Protein AF-A0AAX3JPG3-F1 (afdb_monomer)

Structure (mmCIF, N/CA/C/O backbone):
data_AF-A0AAX3JPG3-F1
#
_entry.id   AF-A0AAX3JPG3-F1
#
loop_
_atom_site.group_PDB
_atom_site.id
_atom_site.type_symbol
_atom_site.label_atom_id
_atom_site.label_alt_id
_atom_site.label_comp_id
_atom_site.label_asym_id
_atom_site.label_entity_id
_atom_site.label_seq_id
_atom_site.pdbx_PDB_ins_code
_atom_site.Cartn_x
_atom_site.Cartn_y
_atom_site.Cartn_z
_atom_site.occupancy
_atom_site.B_iso_or_equiv
_atom_site.auth_seq_id
_atom_site.auth_comp_id
_atom_site.auth_asym_id
_atom_site.auth_atom_id
_atom_site.pdbx_PDB_model_num
ATOM 1 N N . MET A 1 1 ? -11.575 -0.163 12.015 1.00 91.31 1 MET A N 1
ATOM 2 C CA . MET A 1 1 ? -11.312 -1.253 11.060 1.00 91.31 1 MET A CA 1
ATOM 3 C C . MET A 1 1 ? -11.651 -0.752 9.678 1.00 91.31 1 MET A C 1
ATOM 5 O O . MET A 1 1 ? -12.617 -0.009 9.560 1.00 91.31 1 MET A O 1
ATOM 9 N N . GLU A 1 2 ? -10.888 -1.155 8.671 1.00 94.69 2 GLU A N 1
ATOM 10 C CA . GLU A 1 2 ? -11.168 -0.839 7.266 1.00 94.69 2 GLU A CA 1
ATOM 11 C C . GLU A 1 2 ? -11.244 -2.156 6.497 1.00 94.69 2 GLU A C 1
ATOM 13 O O . GLU A 1 2 ? -10.285 -2.927 6.510 1.00 94.69 2 GLU A O 1
ATOM 18 N N . GLY A 1 3 ? -12.417 -2.462 5.934 1.00 93.69 3 GLY A N 1
ATOM 19 C CA . GLY A 1 3 ? -12.682 -3.752 5.279 1.00 93.69 3 GLY A CA 1
ATOM 20 C C . GLY A 1 3 ? -12.225 -3.822 3.820 1.00 93.69 3 GLY A C 1
ATOM 21 O O . GLY A 1 3 ? -11.902 -4.909 3.335 1.00 93.69 3 GLY A O 1
ATOM 22 N N . PHE A 1 4 ? -12.186 -2.658 3.172 1.00 95.00 4 PHE A N 1
ATOM 23 C CA . PHE A 1 4 ? -11.740 -2.424 1.803 1.00 95.00 4 PHE A CA 1
ATOM 24 C C . PHE A 1 4 ? -10.695 -1.313 1.858 1.00 95.00 4 PHE A C 1
ATOM 26 O O . PHE A 1 4 ? -11.032 -0.134 1.911 1.00 95.00 4 PHE A O 1
ATOM 33 N N . PHE A 1 5 ? -9.426 -1.689 1.990 1.00 94.56 5 PHE A N 1
ATOM 34 C CA . PHE A 1 5 ? -8.367 -0.725 2.263 1.00 94.56 5 PHE A CA 1
ATOM 35 C C . PHE A 1 5 ? -7.993 0.112 1.035 1.00 94.56 5 PHE A C 1
ATOM 37 O O . PHE A 1 5 ? -7.749 1.314 1.155 1.00 94.56 5 PHE A O 1
ATOM 44 N N . GLY A 1 6 ? -7.927 -0.511 -0.143 1.00 90.81 6 GLY A N 1
ATOM 45 C CA . GLY A 1 6 ? -7.555 0.137 -1.394 1.00 90.81 6 GLY A CA 1
ATOM 46 C C . GLY A 1 6 ? -6.221 0.878 -1.284 1.00 90.81 6 GLY A C 1
ATOM 47 O O . GLY A 1 6 ? -5.182 0.300 -0.958 1.00 90.81 6 GLY A O 1
ATOM 48 N N . THR A 1 7 ? -6.251 2.183 -1.554 1.00 86.31 7 THR A N 1
ATOM 49 C CA . THR A 1 7 ? -5.089 3.083 -1.453 1.00 86.31 7 THR A CA 1
ATOM 50 C C . THR A 1 7 ? -4.771 3.521 -0.021 1.00 86.31 7 THR A C 1
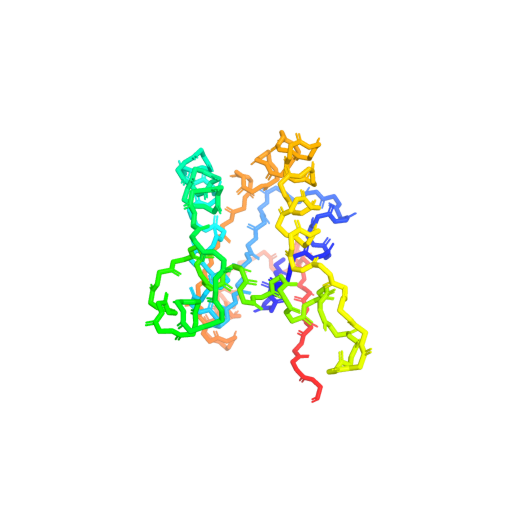ATOM 52 O O . THR A 1 7 ? -3.717 4.114 0.211 1.00 86.31 7 THR A O 1
ATOM 55 N N . GLY A 1 8 ? -5.661 3.264 0.941 1.00 88.56 8 GLY A N 1
ATOM 56 C CA . GLY A 1 8 ? -5.516 3.691 2.331 1.00 88.56 8 GLY A CA 1
ATOM 57 C C . GLY A 1 8 ? -5.758 5.184 2.563 1.00 88.56 8 GLY A C 1
ATOM 58 O O . GLY A 1 8 ? -5.325 5.715 3.585 1.00 88.56 8 GLY A O 1
ATOM 59 N N . SER A 1 9 ? -6.425 5.883 1.638 1.00 87.81 9 SER A N 1
ATOM 60 C CA . SER A 1 9 ? -6.633 7.339 1.713 1.00 87.81 9 SER A CA 1
ATOM 61 C C . SER A 1 9 ? -7.273 7.774 3.036 1.00 87.81 9 SER A C 1
ATOM 63 O O . SER A 1 9 ? -6.816 8.732 3.656 1.00 87.81 9 SER A O 1
ATOM 65 N N . ILE A 1 10 ? -8.281 7.033 3.509 1.00 91.69 10 ILE A N 1
ATOM 66 C CA . ILE A 1 10 ? -8.944 7.305 4.790 1.00 91.69 10 ILE A CA 1
ATOM 67 C C . ILE A 1 10 ? -8.008 7.029 5.962 1.00 91.69 10 ILE A C 1
ATOM 69 O O . ILE A 1 10 ? -7.845 7.889 6.827 1.00 91.69 10 ILE A O 1
ATOM 73 N N . PHE A 1 11 ? -7.339 5.877 5.968 1.00 93.81 11 PHE A N 1
ATOM 74 C CA . PHE A 1 11 ? -6.371 5.522 6.999 1.00 93.81 11 PHE A CA 1
ATOM 75 C C . PHE A 1 11 ? -5.284 6.579 7.205 1.00 93.81 11 PHE A C 1
ATOM 77 O O . PHE A 1 11 ? -4.986 6.923 8.347 1.00 93.81 11 PHE A O 1
ATOM 84 N N . PHE A 1 12 ? -4.718 7.112 6.118 1.00 91.44 12 PHE A N 1
ATOM 85 C CA . PHE A 1 12 ? -3.661 8.125 6.178 1.00 91.44 12 PHE A CA 1
ATOM 86 C C . PHE A 1 12 ? -4.164 9.533 6.537 1.00 91.44 12 PHE A C 1
ATOM 88 O O . PHE A 1 12 ? -3.365 10.373 6.965 1.00 91.44 12 PHE A O 1
ATOM 95 N N . ALA A 1 13 ? -5.464 9.796 6.376 1.00 91.25 13 ALA A N 1
ATOM 96 C CA . ALA A 1 13 ? -6.093 11.081 6.679 1.00 91.25 13 ALA A CA 1
ATOM 97 C C . ALA A 1 13 ? -6.697 11.152 8.091 1.00 91.25 13 ALA A C 1
ATOM 99 O O . ALA A 1 13 ? -6.879 12.246 8.625 1.00 91.25 13 ALA A O 1
ATOM 100 N N . LYS A 1 14 ? -7.007 10.008 8.708 1.00 90.62 14 LYS A N 1
ATOM 101 C CA . LYS A 1 14 ? -7.635 9.952 10.032 1.00 90.62 14 LYS A CA 1
ATOM 102 C C . LYS A 1 14 ? -6.610 9.837 11.174 1.00 90.62 14 LYS A C 1
ATOM 104 O O . LYS A 1 14 ? -5.520 9.293 10.978 1.00 90.62 14 LYS A O 1
ATOM 109 N N . PRO A 1 15 ? -6.977 10.229 12.407 1.00 90.19 15 PRO A N 1
ATOM 110 C CA . PRO A 1 15 ? -6.218 9.865 13.599 1.00 90.19 15 PRO A CA 1
ATOM 111 C C . PRO A 1 15 ? -6.079 8.340 13.750 1.00 90.19 15 PRO A C 1
ATOM 113 O O . PRO A 1 15 ? -7.004 7.566 13.459 1.00 90.19 15 PRO A O 1
ATOM 116 N N . LEU A 1 16 ? -4.917 7.887 14.224 1.00 90.75 16 LEU A N 1
ATOM 117 C CA . LEU A 1 16 ? -4.689 6.470 14.493 1.00 90.75 16 LEU A CA 1
ATOM 118 C C . LEU A 1 16 ? -5.483 6.030 15.724 1.00 90.75 16 LEU A C 1
ATOM 120 O O . LEU A 1 16 ? -5.441 6.662 16.776 1.00 90.75 16 LEU A O 1
ATOM 124 N N . ALA A 1 17 ? -6.175 4.899 15.602 1.00 89.69 17 ALA A N 1
ATOM 125 C CA . ALA A 1 17 ? -6.720 4.214 16.766 1.00 89.69 17 ALA A CA 1
ATOM 126 C C . ALA A 1 17 ? -5.604 3.430 17.473 1.00 89.69 17 ALA A C 1
ATOM 128 O O . ALA A 1 17 ? -4.589 3.099 16.861 1.00 89.69 17 ALA A O 1
ATOM 129 N N . ARG A 1 18 ? -5.834 3.025 18.730 1.00 87.25 18 ARG A N 1
ATOM 130 C CA . ARG A 1 18 ? -4.932 2.101 19.449 1.00 87.25 18 ARG A CA 1
ATOM 131 C C . ARG A 1 18 ? -4.690 0.798 18.677 1.00 87.25 18 ARG A C 1
ATOM 133 O O . ARG A 1 18 ? -3.616 0.216 18.769 1.00 87.25 18 ARG A O 1
ATOM 140 N N . TYR A 1 19 ? -5.694 0.347 17.926 1.00 87.56 19 TYR A N 1
ATOM 141 C CA . TYR A 1 19 ? -5.604 -0.813 17.047 1.00 87.56 19 TYR A CA 1
ATOM 142 C C . TYR A 1 19 ? -6.184 -0.460 15.678 1.00 87.56 19 TYR A C 1
ATOM 144 O O . TYR A 1 19 ? -7.392 -0.252 15.545 1.00 87.56 19 TYR A O 1
ATOM 152 N N . ASN A 1 20 ? -5.336 -0.419 14.651 1.00 92.75 20 ASN A N 1
ATOM 153 C CA . ASN A 1 20 ? -5.768 -0.234 13.269 1.00 92.75 20 ASN A CA 1
ATOM 154 C C . ASN A 1 20 ? -5.723 -1.590 12.570 1.00 92.75 20 ASN A C 1
ATOM 156 O O . ASN A 1 20 ? -4.663 -2.189 12.423 1.00 92.75 20 ASN A O 1
ATOM 160 N N . ILE A 1 21 ? -6.887 -2.104 12.190 1.00 93.12 21 ILE A N 1
ATOM 161 C CA . ILE A 1 21 ? -7.014 -3.402 11.528 1.00 93.12 21 ILE A CA 1
ATOM 162 C C . ILE A 1 21 ? -7.558 -3.132 10.133 1.00 93.12 21 ILE A C 1
ATOM 164 O O . ILE A 1 21 ? -8.652 -2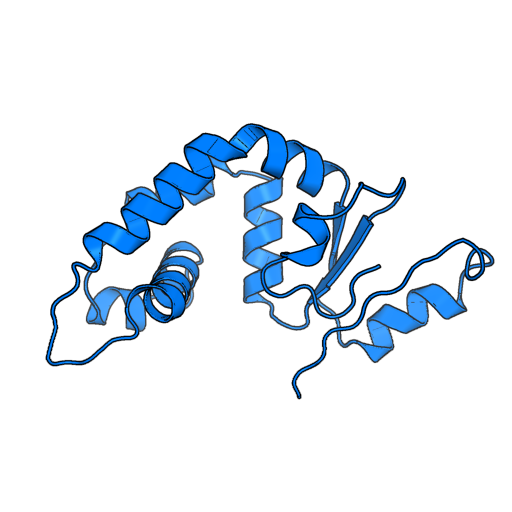.577 9.997 1.00 93.12 21 ILE A O 1
ATOM 168 N N . LEU A 1 22 ? -6.760 -3.494 9.138 1.00 95.12 22 LEU A N 1
ATOM 169 C CA . LEU A 1 22 ? -6.939 -3.149 7.738 1.00 95.12 22 LEU A CA 1
ATOM 170 C C . LEU A 1 22 ? -7.029 -4.441 6.924 1.00 95.12 22 LEU A C 1
ATOM 172 O O . LEU A 1 22 ? -6.254 -5.384 7.132 1.00 95.12 22 LEU A O 1
ATOM 176 N N . ASN A 1 23 ? -7.984 -4.498 6.007 1.00 96.00 23 ASN A N 1
ATOM 177 C CA . ASN A 1 23 ? -8.208 -5.641 5.140 1.00 96.00 23 ASN A CA 1
ATOM 178 C C . ASN A 1 23 ? -8.371 -5.204 3.693 1.00 96.00 23 ASN A C 1
ATOM 180 O O . ASN A 1 23 ? -8.974 -4.175 3.407 1.00 96.00 23 ASN A O 1
ATOM 184 N N . ASP A 1 24 ? -7.862 -6.030 2.789 1.00 95.88 24 ASP A N 1
ATOM 185 C CA . ASP A 1 24 ? -8.169 -5.923 1.373 1.00 95.88 24 ASP A CA 1
ATOM 186 C C . ASP A 1 24 ? -8.182 -7.307 0.725 1.00 95.88 24 ASP A C 1
ATOM 188 O O . ASP A 1 24 ? -7.293 -8.132 0.962 1.00 95.88 24 ASP A O 1
ATOM 192 N N . ASN A 1 25 ? -9.168 -7.574 -0.127 1.00 94.56 25 ASN A N 1
ATOM 193 C CA . ASN A 1 25 ? -9.216 -8.839 -0.859 1.00 94.56 25 ASN A CA 1
ATOM 194 C C . ASN A 1 25 ? -8.073 -8.945 -1.896 1.00 94.56 25 ASN A C 1
ATOM 196 O O . ASN A 1 25 ? -7.666 -10.036 -2.297 1.00 94.56 25 ASN A O 1
ATOM 200 N N . SER A 1 26 ? -7.504 -7.812 -2.313 1.00 92.31 26 SER A N 1
ATOM 201 C CA . SER A 1 26 ? -6.377 -7.746 -3.231 1.00 92.31 26 SER A CA 1
ATOM 202 C C . SER A 1 26 ? -5.075 -8.212 -2.579 1.00 92.31 26 SER A C 1
ATOM 204 O O . SER A 1 26 ? -4.464 -7.538 -1.742 1.00 92.31 26 SER A O 1
ATOM 206 N N . LYS A 1 27 ? -4.561 -9.345 -3.070 1.00 91.38 27 LYS A N 1
ATOM 207 C CA . LYS A 1 27 ? -3.221 -9.842 -2.719 1.00 91.38 27 LYS A CA 1
ATOM 208 C C . LYS A 1 27 ? -2.120 -8.832 -3.050 1.00 91.38 27 LYS A C 1
ATOM 210 O O . LYS A 1 27 ? -1.082 -8.847 -2.393 1.00 91.38 27 LYS A O 1
ATOM 215 N N . PHE A 1 28 ? -2.319 -7.986 -4.063 1.00 91.88 28 PHE A N 1
ATOM 216 C CA . PHE A 1 28 ? -1.375 -6.928 -4.417 1.00 91.88 28 PHE A CA 1
ATOM 217 C C . PHE A 1 28 ? -1.264 -5.894 -3.298 1.00 91.88 28 PHE A C 1
ATOM 219 O O . PHE A 1 28 ? -0.165 -5.679 -2.791 1.00 91.88 28 PHE A O 1
ATOM 226 N N . ILE A 1 29 ? -2.398 -5.321 -2.879 1.00 92.06 29 ILE A N 1
ATOM 227 C CA . ILE A 1 29 ? -2.461 -4.313 -1.814 1.00 92.06 29 ILE A CA 1
ATOM 228 C C . ILE A 1 29 ? -1.835 -4.871 -0.536 1.00 92.06 29 ILE A C 1
ATOM 230 O O . ILE A 1 29 ? -0.927 -4.263 0.031 1.00 92.06 29 ILE A O 1
ATOM 234 N N . TYR A 1 30 ? -2.217 -6.089 -0.144 1.00 93.12 30 TYR A N 1
ATOM 235 C CA . TYR A 1 30 ? -1.619 -6.746 1.014 1.00 93.12 30 TYR A CA 1
ATOM 236 C C . TYR A 1 30 ? -0.095 -6.897 0.893 1.00 93.12 30 TYR A C 1
ATOM 238 O O . TYR A 1 30 ? 0.631 -6.498 1.802 1.00 93.12 30 TYR A O 1
ATOM 246 N N . LYS A 1 31 ? 0.413 -7.439 -0.225 1.00 91.81 31 LYS A N 1
ATOM 247 C CA . LYS A 1 31 ? 1.862 -7.612 -0.442 1.00 91.81 31 LYS A CA 1
ATOM 248 C C . LYS A 1 31 ? 2.601 -6.275 -0.423 1.00 91.81 31 LYS A C 1
ATOM 250 O O . LYS A 1 31 ? 3.675 -6.195 0.171 1.00 91.81 31 LYS A O 1
ATOM 255 N N . PHE A 1 32 ? 2.034 -5.245 -1.048 1.00 92.56 32 PHE A N 1
ATOM 256 C CA . PHE A 1 32 ? 2.611 -3.907 -1.095 1.00 92.56 32 PHE A CA 1
ATOM 257 C C . PHE A 1 32 ? 2.803 -3.344 0.314 1.00 92.56 32 PHE A C 1
ATOM 259 O O . PHE A 1 32 ? 3.936 -3.062 0.704 1.00 92.56 32 PHE A O 1
ATOM 266 N N . PHE A 1 33 ? 1.734 -3.269 1.111 1.00 91.88 33 PHE A N 1
ATOM 267 C CA . PHE A 1 33 ? 1.809 -2.737 2.474 1.00 91.88 33 PHE A CA 1
ATOM 268 C C . PHE A 1 33 ? 2.605 -3.642 3.423 1.00 91.88 33 PHE A C 1
ATOM 270 O O . PHE A 1 33 ? 3.304 -3.144 4.305 1.00 91.88 33 PHE A O 1
ATOM 277 N N . TYR A 1 34 ? 2.589 -4.962 3.213 1.00 91.19 34 TYR A N 1
ATOM 278 C CA . TYR A 1 34 ? 3.419 -5.899 3.970 1.00 91.19 34 TYR A CA 1
ATOM 279 C C . TYR A 1 34 ? 4.918 -5.630 3.776 1.00 91.19 34 TYR A C 1
ATOM 281 O O . TYR A 1 34 ? 5.660 -5.538 4.757 1.00 91.19 34 TYR A O 1
ATOM 289 N N . ILE A 1 35 ? 5.371 -5.484 2.524 1.00 91.44 35 ILE A N 1
ATOM 290 C CA . ILE A 1 35 ? 6.776 -5.183 2.221 1.00 91.44 35 ILE A CA 1
ATOM 291 C C . ILE A 1 35 ? 7.112 -3.762 2.672 1.00 91.44 35 ILE A C 1
ATOM 293 O O . ILE A 1 35 ? 8.143 -3.568 3.306 1.00 91.44 35 ILE A O 1
ATOM 297 N N . LEU A 1 36 ? 6.233 -2.788 2.417 1.00 90.50 36 LEU A N 1
ATOM 298 C CA . LEU A 1 36 ? 6.419 -1.399 2.841 1.00 90.50 36 LEU A CA 1
ATOM 299 C C . LEU A 1 36 ? 6.621 -1.282 4.361 1.00 90.50 36 LEU A C 1
ATOM 301 O O . LEU A 1 36 ? 7.432 -0.476 4.807 1.00 90.50 36 LEU A O 1
ATOM 305 N N . ARG A 1 37 ? 5.940 -2.122 5.153 1.00 90.31 37 ARG A N 1
ATOM 306 C CA . ARG A 1 37 ? 6.135 -2.210 6.606 1.00 90.31 37 ARG A CA 1
ATOM 307 C C . ARG A 1 37 ? 7.453 -2.877 6.996 1.00 90.31 37 ARG A C 1
ATOM 309 O O . ARG A 1 37 ? 8.112 -2.425 7.924 1.00 90.31 37 ARG A O 1
ATOM 316 N N . ARG A 1 38 ? 7.799 -3.995 6.350 1.00 91.44 38 ARG A N 1
ATOM 317 C CA . ARG A 1 38 ? 8.900 -4.874 6.784 1.00 91.44 38 ARG A CA 1
ATOM 318 C C . ARG A 1 38 ? 10.265 -4.432 6.262 1.00 91.44 38 ARG 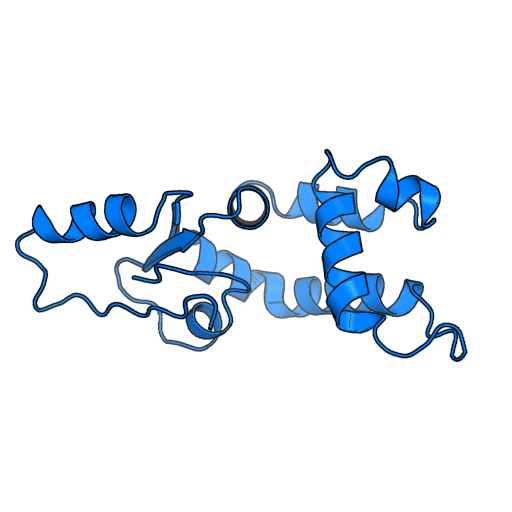A C 1
ATOM 320 O O . ARG A 1 38 ? 11.234 -4.459 7.008 1.00 91.44 38 ARG A O 1
ATOM 327 N N . ASP A 1 39 ? 10.334 -4.072 4.987 1.00 91.69 39 ASP A N 1
ATOM 328 C CA . ASP A 1 39 ? 11.555 -3.642 4.311 1.00 91.69 39 ASP A CA 1
ATOM 329 C C . ASP A 1 39 ? 11.233 -2.589 3.230 1.00 91.69 39 ASP A C 1
ATOM 331 O O . ASP A 1 39 ? 11.256 -2.865 2.022 1.00 91.69 39 ASP A O 1
ATOM 335 N N . PRO A 1 40 ? 10.904 -1.351 3.650 1.00 89.81 40 PRO A N 1
ATOM 336 C CA . PRO A 1 40 ? 10.619 -0.266 2.716 1.00 89.81 40 PRO A CA 1
ATOM 337 C C . PRO A 1 40 ? 11.825 0.056 1.825 1.00 89.81 40 PRO A C 1
ATOM 339 O O . PRO A 1 40 ? 11.653 0.434 0.670 1.00 89.81 40 PRO A O 1
ATOM 342 N N . ALA A 1 41 ? 13.053 -0.107 2.331 1.00 90.50 41 ALA A N 1
ATOM 343 C CA . ALA A 1 41 ? 14.264 0.193 1.574 1.00 90.50 41 ALA A CA 1
ATOM 344 C C . ALA A 1 41 ? 14.409 -0.729 0.356 1.00 90.50 41 ALA A C 1
ATOM 346 O O . ALA A 1 41 ? 14.705 -0.245 -0.740 1.00 90.50 41 ALA A O 1
ATOM 347 N N . LEU A 1 42 ? 14.137 -2.027 0.522 1.00 91.25 42 LEU A N 1
ATOM 348 C CA . LEU A 1 42 ? 14.117 -2.990 -0.574 1.00 91.25 42 LEU A CA 1
ATOM 349 C C . LEU A 1 42 ? 13.049 -2.652 -1.614 1.00 91.25 42 LEU A C 1
ATOM 351 O O . LEU A 1 42 ? 13.341 -2.677 -2.809 1.00 91.25 42 LEU A O 1
ATOM 355 N N . LEU A 1 43 ? 11.834 -2.299 -1.185 1.00 90.88 43 LEU A N 1
ATOM 356 C CA . LEU A 1 43 ? 10.764 -1.909 -2.107 1.00 90.88 43 LEU A CA 1
ATOM 357 C C . LEU A 1 43 ? 11.165 -0.689 -2.942 1.00 90.88 43 LEU A C 1
ATOM 359 O O . LEU A 1 43 ? 11.042 -0.700 -4.167 1.00 90.88 43 LEU A O 1
ATOM 363 N N . TYR A 1 44 ? 11.708 0.342 -2.292 1.00 89.88 44 TYR A N 1
ATOM 364 C CA . TYR A 1 44 ? 12.139 1.568 -2.966 1.00 89.88 44 TYR A CA 1
ATOM 365 C C . TYR A 1 44 ? 13.298 1.305 -3.921 1.00 89.88 44 TYR A C 1
ATOM 367 O O . TYR A 1 44 ? 13.327 1.862 -5.018 1.00 89.88 44 TYR A O 1
ATOM 375 N N . LYS A 1 45 ? 14.238 0.438 -3.527 1.00 91.88 45 LYS A N 1
ATOM 376 C CA . LYS A 1 45 ? 15.345 0.003 -4.379 1.00 91.88 45 LYS A CA 1
ATOM 377 C C . LYS A 1 45 ? 14.822 -0.677 -5.645 1.00 91.88 45 LYS A C 1
ATOM 379 O O . LYS A 1 45 ? 15.162 -0.235 -6.739 1.00 91.88 45 LYS A O 1
ATOM 384 N N . ARG A 1 46 ? 13.941 -1.674 -5.504 1.00 92.81 46 ARG A N 1
ATOM 385 C CA . ARG A 1 46 ? 13.362 -2.414 -6.638 1.00 92.81 46 ARG A CA 1
ATOM 386 C C . ARG A 1 46 ? 12.606 -1.502 -7.598 1.00 92.81 46 ARG A C 1
ATOM 388 O O . ARG A 1 46 ? 12.828 -1.568 -8.799 1.00 92.81 46 ARG A O 1
ATOM 395 N N . ILE A 1 47 ? 11.771 -0.599 -7.082 1.00 90.12 47 ILE A N 1
ATOM 396 C CA . ILE A 1 47 ? 11.018 0.349 -7.921 1.00 90.12 47 ILE A CA 1
ATOM 397 C C . ILE A 1 47 ? 11.965 1.316 -8.637 1.00 90.12 47 ILE A C 1
ATOM 399 O O . ILE A 1 47 ? 11.793 1.585 -9.827 1.00 90.12 47 ILE A O 1
ATOM 403 N N . ARG A 1 48 ? 12.989 1.825 -7.941 1.00 88.06 48 ARG A N 1
ATOM 404 C CA . ARG A 1 48 ? 13.994 2.722 -8.524 1.00 88.06 48 ARG A CA 1
ATOM 405 C C . ARG A 1 48 ? 14.796 2.045 -9.637 1.00 88.06 48 ARG A C 1
ATOM 407 O O . ARG A 1 48 ? 15.041 2.693 -10.649 1.00 88.06 48 ARG A O 1
ATOM 414 N N . GLU A 1 49 ? 15.154 0.779 -9.479 1.00 90.81 49 GLU A N 1
ATOM 415 C CA . GLU A 1 49 ? 15.987 0.021 -10.427 1.00 90.81 49 GLU A CA 1
ATOM 416 C C . GLU A 1 49 ? 15.179 -0.658 -11.548 1.00 90.81 49 GLU A C 1
ATOM 418 O O . GLU A 1 49 ? 15.749 -1.045 -12.563 1.00 90.81 49 GLU A O 1
ATOM 423 N N . ALA A 1 50 ? 13.852 -0.752 -11.414 1.00 90.31 50 ALA A N 1
ATOM 424 C CA . ALA A 1 50 ? 12.983 -1.350 -12.424 1.00 90.31 50 ALA A CA 1
ATOM 425 C C . ALA A 1 50 ? 13.040 -0.617 -13.776 1.00 90.31 50 ALA A C 1
ATOM 427 O O . ALA A 1 50 ? 12.979 0.621 -13.843 1.00 90.31 50 ALA A O 1
ATOM 428 N N . ILE A 1 51 ? 13.097 -1.416 -14.846 1.00 87.19 51 ILE A N 1
ATOM 429 C CA . ILE A 1 51 ? 13.163 -0.970 -16.239 1.00 87.19 51 ILE A CA 1
ATOM 430 C C . ILE A 1 51 ? 11.766 -0.553 -16.718 1.00 87.19 51 ILE A C 1
ATOM 432 O O . ILE A 1 51 ? 10.793 -1.288 -16.569 1.00 87.19 51 ILE A O 1
ATOM 436 N N . ILE A 1 52 ? 11.668 0.632 -17.322 1.00 83.19 52 ILE A N 1
ATOM 437 C CA . ILE A 1 52 ? 10.399 1.259 -17.714 1.00 83.19 52 ILE A CA 1
ATOM 438 C C . ILE A 1 52 ? 10.1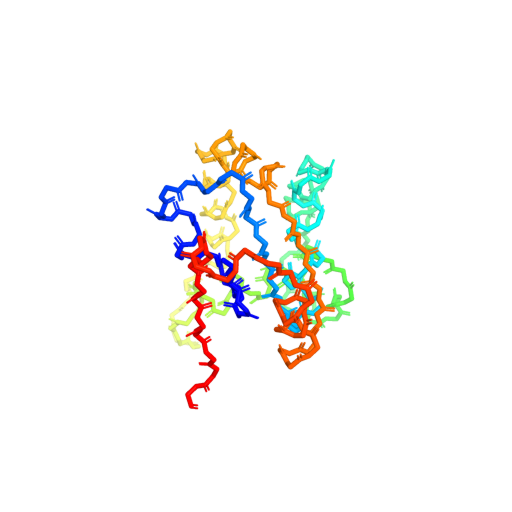68 1.094 -19.220 1.00 83.19 52 ILE A C 1
ATOM 440 O O . ILE A 1 52 ? 10.350 2.020 -20.004 1.00 83.19 52 ILE A O 1
ATOM 444 N N . TYR A 1 53 ? 9.749 -0.101 -19.623 1.00 83.06 53 TYR A N 1
ATOM 445 C CA . TYR A 1 53 ? 9.204 -0.358 -20.958 1.00 83.06 53 TYR A CA 1
ATOM 446 C C . TYR A 1 53 ? 7.885 -1.110 -20.808 1.00 83.06 53 TYR A C 1
ATOM 448 O O . TYR A 1 53 ? 7.810 -2.025 -19.991 1.00 83.06 53 TYR A O 1
ATOM 456 N N . ASP A 1 54 ? 6.859 -0.763 -21.593 1.00 82.12 54 ASP A N 1
ATOM 457 C CA . ASP A 1 54 ? 5.520 -1.370 -21.461 1.00 82.12 54 ASP A CA 1
ATOM 458 C C . ASP A 1 54 ? 5.557 -2.883 -21.516 1.00 82.12 54 ASP A C 1
ATOM 460 O O . ASP A 1 54 ? 4.964 -3.548 -20.674 1.00 82.12 54 ASP A O 1
ATOM 464 N N . ARG A 1 55 ? 6.297 -3.417 -22.489 1.00 87.06 55 ARG A N 1
ATOM 465 C CA . ARG A 1 55 ? 6.482 -4.853 -22.649 1.00 87.06 55 ARG A CA 1
ATOM 466 C C . ARG A 1 55 ? 7.035 -5.482 -21.369 1.00 87.06 55 ARG A C 1
ATOM 468 O O . ARG A 1 55 ? 6.430 -6.406 -20.843 1.00 87.06 55 ARG A O 1
ATOM 475 N N . ILE A 1 56 ? 8.114 -4.917 -20.825 1.00 88.56 56 ILE A N 1
ATOM 476 C CA . ILE A 1 56 ? 8.750 -5.406 -19.595 1.00 88.56 56 ILE A CA 1
ATOM 477 C C . ILE A 1 56 ? 7.787 -5.324 -18.408 1.00 88.56 56 ILE A C 1
ATOM 479 O O . ILE A 1 56 ? 7.648 -6.290 -17.664 1.00 88.56 56 ILE A O 1
ATOM 483 N N . ILE A 1 57 ? 7.085 -4.203 -18.240 1.00 87.44 57 ILE A N 1
ATOM 484 C CA . ILE A 1 57 ? 6.126 -4.027 -17.144 1.00 87.44 57 ILE A CA 1
ATOM 485 C C . ILE A 1 57 ? 4.995 -5.052 -17.253 1.00 87.44 57 ILE A C 1
ATOM 487 O O . ILE A 1 57 ? 4.661 -5.690 -16.256 1.00 87.44 57 ILE A O 1
ATOM 491 N N . ASN A 1 58 ? 4.430 -5.235 -18.446 1.00 87.00 58 ASN A N 1
ATOM 492 C CA . ASN A 1 58 ? 3.318 -6.152 -18.686 1.00 87.00 58 ASN A CA 1
ATOM 49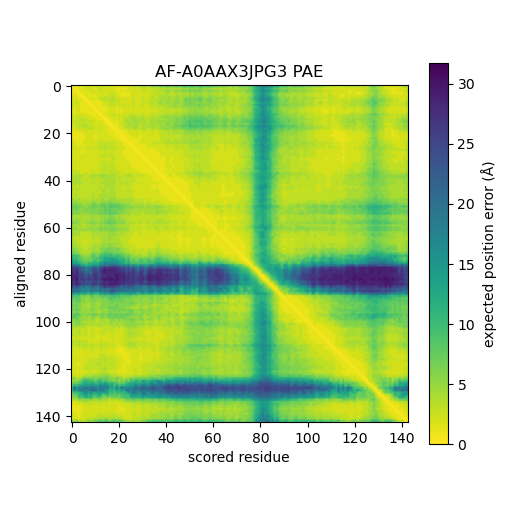3 C C . ASN A 1 58 ? 3.722 -7.623 -18.507 1.00 87.00 58 ASN A C 1
ATOM 495 O O . ASN A 1 58 ? 2.944 -8.394 -17.952 1.00 87.00 58 ASN A O 1
ATOM 499 N N . GLU A 1 59 ? 4.935 -8.003 -18.916 1.00 93.69 59 GLU A N 1
ATOM 500 C CA . GLU A 1 59 ? 5.452 -9.374 -18.793 1.00 93.69 59 GLU A CA 1
ATOM 501 C C . GLU A 1 59 ? 5.869 -9.744 -17.355 1.00 93.69 59 GLU A C 1
ATOM 503 O O . GLU A 1 59 ? 5.921 -10.924 -17.030 1.00 93.69 59 GLU A O 1
ATOM 508 N N . ASN A 1 60 ? 6.143 -8.769 -16.477 1.00 93.31 60 ASN A N 1
ATOM 509 C CA . ASN A 1 60 ? 6.694 -9.006 -15.131 1.00 93.31 60 ASN A CA 1
ATOM 510 C C . ASN A 1 60 ? 5.703 -8.691 -13.987 1.00 93.31 60 ASN A C 1
ATOM 512 O O . ASN A 1 60 ? 6.101 -8.274 -12.897 1.00 93.31 60 ASN A O 1
ATOM 516 N N . GLN A 1 61 ? 4.396 -8.855 -14.218 1.00 90.38 61 GLN A N 1
ATOM 517 C CA . GLN A 1 61 ? 3.341 -8.558 -13.229 1.00 90.38 61 GLN A CA 1
ATOM 518 C C . GLN A 1 61 ? 3.297 -9.518 -12.025 1.00 90.38 61 GLN A C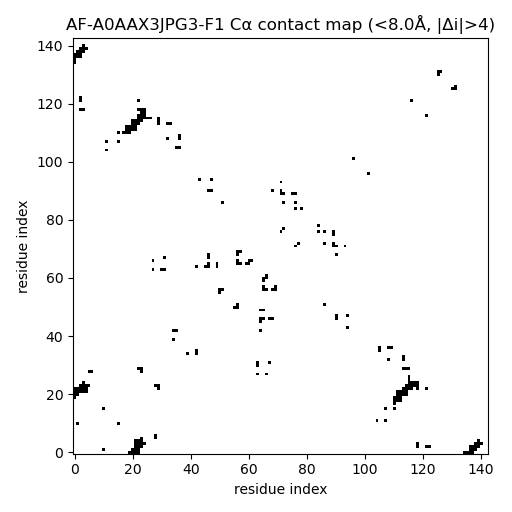 1
ATOM 520 O O . GLN A 1 61 ? 2.496 -9.334 -11.110 1.00 90.38 61 GLN A O 1
ATOM 525 N N . ASP A 1 62 ? 4.167 -10.521 -11.991 1.00 91.56 62 ASP A N 1
ATOM 526 C CA . ASP A 1 62 ? 4.435 -11.368 -10.832 1.00 91.56 62 ASP A CA 1
ATOM 527 C C . ASP A 1 62 ? 5.293 -10.661 -9.762 1.00 91.56 62 ASP A C 1
ATOM 529 O O . ASP A 1 62 ? 5.216 -11.006 -8.576 1.00 91.56 62 ASP A O 1
ATOM 533 N N . LYS A 1 63 ? 6.076 -9.642 -10.152 1.00 93.12 63 LYS A N 1
ATOM 534 C CA . LYS A 1 63 ? 6.982 -8.909 -9.256 1.00 93.12 63 LYS A CA 1
ATOM 535 C C . LYS A 1 63 ? 6.360 -7.604 -8.772 1.00 93.12 63 LYS A C 1
ATOM 537 O O . LYS A 1 63 ? 5.793 -6.822 -9.537 1.00 93.12 63 LYS A O 1
ATOM 542 N N . ILE A 1 64 ? 6.526 -7.330 -7.478 1.00 92.31 64 ILE A N 1
ATOM 543 C CA . ILE A 1 64 ? 5.836 -6.228 -6.797 1.00 92.31 64 ILE A CA 1
ATOM 544 C C . ILE A 1 64 ? 6.150 -4.856 -7.402 1.00 92.31 64 ILE A C 1
ATOM 546 O O . ILE A 1 64 ? 5.251 -4.033 -7.541 1.00 92.31 64 ILE A O 1
ATOM 550 N N . GLU A 1 65 ? 7.396 -4.604 -7.798 1.00 91.81 65 GLU A N 1
ATOM 551 C CA . GLU A 1 65 ? 7.809 -3.332 -8.382 1.00 91.81 65 GLU A CA 1
ATOM 552 C C . GLU A 1 65 ? 7.062 -3.020 -9.683 1.00 91.81 65 GLU A C 1
ATOM 554 O O . GLU A 1 65 ? 6.636 -1.884 -9.881 1.00 91.81 65 GLU A O 1
ATOM 559 N N . TYR A 1 66 ? 6.815 -4.022 -10.528 1.00 92.19 66 TYR A N 1
ATOM 560 C CA . TYR A 1 66 ? 6.094 -3.842 -11.787 1.00 92.19 66 TYR A CA 1
ATOM 561 C C . TYR A 1 66 ? 4.579 -3.760 -11.583 1.00 92.19 66 TYR A C 1
ATOM 563 O O . TYR A 1 66 ? 3.907 -3.041 -12.325 1.00 92.19 66 TYR A O 1
ATOM 571 N N . MET A 1 67 ? 4.036 -4.402 -10.544 1.00 91.50 67 MET A N 1
ATOM 572 C CA . MET A 1 67 ? 2.643 -4.188 -10.126 1.00 91.50 67 MET A CA 1
ATOM 573 C C . MET A 1 67 ? 2.423 -2.748 -9.632 1.00 91.50 67 MET A C 1
ATOM 575 O O . MET A 1 67 ? 1.437 -2.103 -9.997 1.00 91.50 67 MET A O 1
ATOM 579 N N . VAL A 1 68 ? 3.366 -2.208 -8.847 1.00 89.44 68 VAL A N 1
ATOM 580 C CA . VAL A 1 68 ? 3.33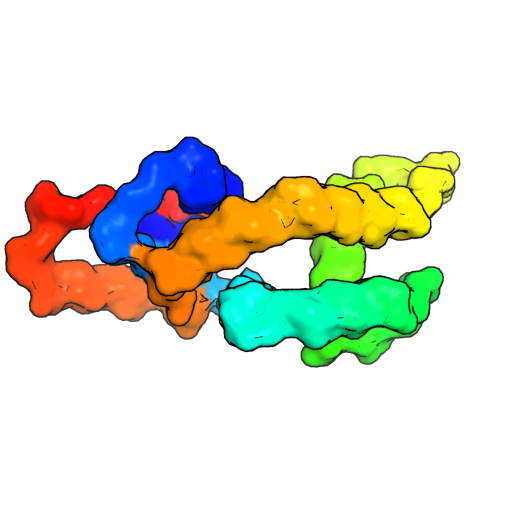5 -0.806 -8.401 1.00 89.44 68 VAL A CA 1
ATOM 581 C C . VAL A 1 68 ? 3.453 0.139 -9.592 1.00 89.44 68 VAL A C 1
ATOM 583 O O . VAL A 1 68 ? 2.627 1.035 -9.728 1.00 89.44 68 VAL A O 1
ATOM 586 N N . LEU A 1 69 ? 4.416 -0.076 -10.493 1.00 87.06 69 LEU A N 1
ATOM 587 C CA . LEU A 1 69 ? 4.583 0.764 -11.683 1.00 87.06 69 LEU A CA 1
ATOM 588 C C . LEU A 1 69 ? 3.335 0.771 -12.574 1.00 87.06 69 LEU A C 1
ATOM 590 O O . LEU A 1 69 ? 2.904 1.841 -12.996 1.00 87.06 69 LEU A O 1
ATOM 594 N N . ARG A 1 70 ? 2.706 -0.388 -12.806 1.00 86.50 70 ARG A N 1
ATOM 595 C CA . ARG A 1 70 ? 1.452 -0.468 -13.571 1.00 86.50 70 ARG A CA 1
ATOM 596 C C . ARG A 1 70 ? 0.308 0.283 -12.887 1.00 86.50 70 ARG A C 1
ATOM 598 O O . ARG A 1 70 ? -0.457 0.975 -13.559 1.00 86.50 70 ARG A O 1
ATOM 605 N N . SER A 1 71 ? 0.214 0.185 -11.561 1.00 83.62 71 SER A N 1
ATOM 606 C CA . SER A 1 71 ? -0.781 0.928 -10.776 1.00 83.62 71 SER A CA 1
ATOM 607 C C . SER A 1 71 ? -0.552 2.437 -10.887 1.00 83.62 71 SER A C 1
ATOM 609 O O . SER A 1 71 ? -1.480 3.184 -11.175 1.00 83.62 71 SER A O 1
ATOM 611 N N . LEU A 1 72 ? 0.701 2.887 -10.767 1.00 79.00 72 LEU A N 1
ATOM 612 C CA . LEU A 1 72 ? 1.074 4.291 -10.943 1.00 79.00 72 LEU A CA 1
ATOM 613 C C . LEU A 1 72 ? 0.770 4.790 -12.355 1.00 79.00 72 LEU A C 1
ATOM 615 O O . LEU A 1 72 ? 0.305 5.910 -12.507 1.00 79.00 72 LEU A O 1
ATOM 619 N N . TYR A 1 73 ? 0.984 3.984 -13.393 1.00 75.81 73 TYR A N 1
ATOM 620 C CA . TYR A 1 73 ? 0.618 4.387 -14.755 1.00 75.81 73 TYR A CA 1
ATOM 621 C C . TYR A 1 73 ? -0.885 4.463 -14.940 1.00 75.81 73 TYR A C 1
ATOM 623 O O . TYR A 1 73 ? -1.364 5.369 -15.602 1.00 75.81 73 TYR A O 1
ATOM 631 N N . SER A 1 74 ? -1.645 3.585 -14.301 1.00 71.62 74 SER A N 1
ATOM 632 C CA . SER A 1 74 ? -3.104 3.681 -14.349 1.00 71.62 74 SER A CA 1
ATOM 633 C C . SER A 1 74 ? -3.614 4.959 -13.665 1.00 71.62 74 SER A C 1
ATOM 635 O O . SER A 1 74 ? -4.606 5.520 -14.105 1.00 71.62 74 SER A O 1
ATOM 637 N N . ILE A 1 75 ? -2.914 5.447 -12.634 1.00 68.25 75 ILE A N 1
ATOM 638 C CA . ILE A 1 75 ? -3.271 6.667 -11.886 1.00 68.25 75 ILE A CA 1
ATOM 639 C C . ILE A 1 75 ? -2.773 7.946 -12.581 1.00 68.25 75 ILE A C 1
ATOM 641 O O . ILE A 1 75 ? -3.471 8.953 -12.601 1.00 68.25 75 ILE A O 1
ATOM 645 N N . TYR A 1 76 ? -1.554 7.926 -13.127 1.00 62.78 76 TYR A N 1
ATOM 646 C CA . TYR A 1 76 ? -0.863 9.119 -13.634 1.00 62.78 76 TYR A CA 1
ATOM 647 C C . TYR A 1 76 ? -0.751 9.186 -15.164 1.00 62.78 76 TYR A C 1
ATOM 649 O O . TYR A 1 76 ? -0.350 10.225 -15.682 1.00 62.78 76 TYR A O 1
ATOM 657 N N . ALA A 1 77 ? -1.050 8.106 -15.895 1.00 54.97 77 ALA A N 1
ATOM 658 C CA . ALA A 1 77 ? -0.950 8.045 -17.360 1.00 54.97 77 ALA A CA 1
ATOM 659 C C . ALA A 1 77 ? -2.313 8.013 -18.074 1.00 54.97 77 ALA A C 1
ATOM 661 O O . ALA A 1 77 ? -2.358 7.908 -19.300 1.00 54.97 77 ALA A O 1
ATOM 662 N N . THR A 1 78 ? -3.432 8.153 -17.358 1.00 44.31 78 THR A N 1
ATOM 663 C CA . THR A 1 78 ? -4.726 8.453 -17.983 1.00 44.31 78 THR A CA 1
ATOM 664 C C . THR A 1 78 ? -4.742 9.900 -18.466 1.00 44.31 78 THR A C 1
ATOM 666 O O . THR A 1 78 ? -5.176 10.790 -17.745 1.00 44.31 78 THR A O 1
ATOM 669 N N . CYS A 1 79 ? -4.233 10.120 -19.682 1.00 36.88 79 CYS A N 1
ATOM 670 C CA . CYS A 1 79 ? -4.883 10.948 -20.700 1.00 36.88 79 CYS A CA 1
ATOM 671 C C . CYS A 1 79 ? -4.206 10.754 -22.070 1.00 36.88 79 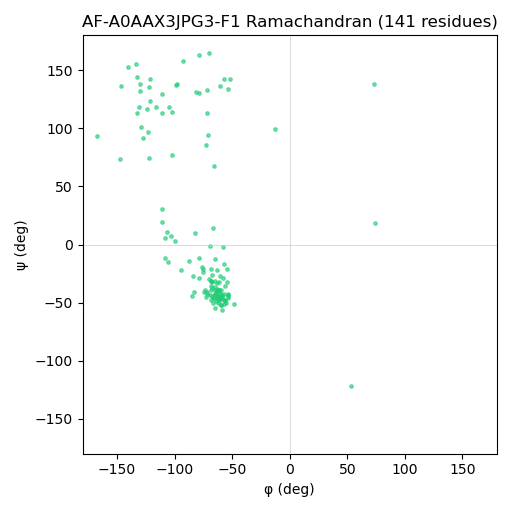CYS A C 1
ATOM 673 O O . CYS A 1 79 ? -3.278 11.468 -22.438 1.00 36.88 79 CYS A O 1
ATOM 675 N N . SER A 1 80 ? -4.779 9.828 -22.846 1.00 37.06 80 SER A N 1
ATOM 676 C CA . SER A 1 80 ? -4.652 9.648 -24.301 1.00 37.06 80 SER A CA 1
ATOM 677 C C . SER A 1 80 ? -3.336 9.086 -24.862 1.00 37.06 80 SER A C 1
ATOM 679 O O . SER A 1 80 ? -2.234 9.519 -24.544 1.00 37.06 80 SER A O 1
ATOM 681 N N . SER A 1 81 ? -3.485 8.192 -25.840 1.00 43.88 81 SER A N 1
ATOM 682 C CA . SER A 1 81 ? -2.482 7.839 -26.856 1.00 43.88 81 SER A CA 1
ATOM 683 C C . SER A 1 81 ? -2.001 9.039 -27.693 1.00 43.88 81 SER A C 1
ATOM 685 O O . SER A 1 81 ? -1.125 8.878 -28.538 1.00 43.88 81 SER A O 1
ATOM 687 N N . THR A 1 82 ? -2.553 10.232 -27.455 1.00 38.81 82 THR A N 1
ATOM 688 C CA . THR A 1 82 ? -2.301 11.468 -28.201 1.00 38.81 82 THR A CA 1
ATOM 689 C C . THR A 1 82 ? -1.425 12.459 -27.427 1.00 38.81 82 THR A C 1
ATOM 691 O O . THR A 1 82 ? -0.877 13.379 -28.026 1.00 38.81 82 THR A O 1
ATOM 694 N N . ILE A 1 83 ? -1.236 12.283 -26.114 1.00 38.50 83 ILE A N 1
ATOM 695 C CA . ILE A 1 83 ? -0.412 13.183 -25.301 1.00 38.50 83 ILE A CA 1
ATOM 696 C C . ILE A 1 83 ? 0.581 12.345 -24.505 1.00 38.50 83 ILE A C 1
ATOM 698 O O . ILE A 1 83 ? 0.258 11.743 -23.485 1.00 38.50 83 ILE A O 1
ATOM 702 N N . GLY A 1 84 ? 1.822 12.315 -24.993 1.00 43.88 84 GLY A N 1
ATOM 703 C CA . GLY A 1 84 ? 2.964 11.675 -24.350 1.00 43.88 84 GLY A CA 1
ATOM 704 C C . GLY A 1 84 ? 3.352 12.344 -23.031 1.00 43.88 84 GLY A C 1
ATOM 705 O O . GLY A 1 84 ? 4.432 12.921 -22.916 1.00 43.88 84 GLY A O 1
ATOM 706 N N . PHE A 1 85 ? 2.505 12.253 -22.004 1.00 41.16 85 PHE A N 1
ATOM 707 C CA . PHE A 1 85 ? 2.916 12.562 -20.642 1.00 41.16 85 PHE A CA 1
ATOM 708 C C . PHE A 1 85 ? 3.855 11.456 -20.155 1.00 41.16 85 PHE A C 1
ATOM 710 O O . PHE A 1 85 ? 3.457 10.391 -19.692 1.00 41.16 85 PHE A O 1
ATOM 717 N N . ASN A 1 86 ? 5.142 11.741 -20.339 1.00 52.25 86 ASN A N 1
ATOM 718 C CA . ASN A 1 86 ? 6.322 11.120 -19.754 1.00 52.25 86 ASN A CA 1
ATOM 719 C C . ASN A 1 86 ? 6.017 10.184 -18.567 1.00 52.25 86 ASN A C 1
ATOM 721 O O . ASN A 1 86 ? 5.899 10.619 -17.422 1.00 52.25 86 ASN A O 1
ATOM 725 N N . ARG A 1 87 ? 5.983 8.868 -18.817 1.00 54.12 87 ARG A N 1
ATOM 726 C CA . ARG A 1 87 ? 5.916 7.813 -17.780 1.00 54.12 87 ARG A CA 1
ATOM 727 C C . ARG A 1 87 ? 7.031 7.926 -16.731 1.00 54.12 87 ARG A C 1
ATOM 729 O O . ARG A 1 87 ? 6.897 7.432 -15.609 1.00 54.12 87 ARG A O 1
ATOM 736 N N . SER A 1 88 ? 8.116 8.618 -17.080 1.00 56.97 88 SER A N 1
ATOM 737 C CA . SER A 1 88 ? 9.203 9.030 -16.190 1.00 56.97 88 SER A CA 1
ATOM 738 C C . SER A 1 88 ? 8.740 9.955 -15.049 1.00 56.97 88 SER A C 1
ATOM 740 O O . SER A 1 88 ? 9.316 9.899 -13.962 1.00 56.97 88 SER A O 1
ATOM 742 N N . ASN A 1 89 ? 7.659 10.725 -15.224 1.00 69.25 89 ASN A N 1
ATOM 743 C CA . ASN A 1 89 ? 7.100 11.587 -14.179 1.00 69.25 89 ASN A CA 1
ATOM 744 C C . ASN A 1 89 ? 6.373 10.805 -13.081 1.00 69.25 89 ASN A C 1
ATOM 746 O O . ASN A 1 89 ? 6.534 11.146 -11.916 1.00 69.25 89 ASN A O 1
ATOM 750 N N . ALA A 1 90 ? 5.628 9.746 -13.414 1.00 72.19 90 ALA A N 1
ATOM 751 C CA . ALA A 1 90 ? 4.837 8.995 -12.433 1.00 72.19 90 ALA A CA 1
ATOM 752 C C . ALA A 1 90 ? 5.721 8.270 -11.405 1.00 72.19 90 ALA A C 1
ATOM 754 O O . ALA A 1 90 ? 5.506 8.366 -10.197 1.00 72.19 90 ALA A O 1
ATOM 755 N N . LYS A 1 91 ? 6.778 7.594 -11.881 1.00 77.62 91 LYS A N 1
ATOM 756 C CA . LYS A 1 91 ? 7.776 6.962 -11.005 1.00 77.62 91 LYS A CA 1
ATOM 757 C C . LYS A 1 91 ? 8.476 8.002 -10.132 1.00 77.62 91 LYS A C 1
ATOM 759 O O . LYS A 1 91 ? 8.640 7.773 -8.939 1.00 77.62 91 LYS A O 1
ATOM 764 N N . ARG A 1 92 ? 8.878 9.142 -10.708 1.00 81.25 92 ARG A N 1
ATOM 765 C CA . ARG A 1 92 ? 9.527 10.228 -9.961 1.00 81.25 92 ARG A CA 1
ATOM 766 C C . ARG A 1 92 ? 8.603 10.799 -8.883 1.00 81.25 92 ARG A C 1
ATOM 768 O O . ARG A 1 92 ? 8.999 10.820 -7.727 1.00 81.25 92 ARG A O 1
ATOM 775 N N . ALA A 1 93 ? 7.367 11.150 -9.236 1.00 78.38 93 ALA A N 1
ATOM 776 C CA . ALA A 1 93 ? 6.368 11.677 -8.309 1.00 78.38 93 ALA A CA 1
ATOM 777 C C . ALA A 1 93 ? 6.102 10.715 -7.143 1.00 78.38 93 ALA A C 1
ATOM 779 O O . ALA A 1 93 ? 6.068 11.133 -5.990 1.00 78.38 93 ALA A O 1
ATOM 780 N N . PHE A 1 94 ? 5.994 9.415 -7.424 1.00 79.88 94 PHE A N 1
ATOM 781 C CA . PHE A 1 94 ? 5.868 8.398 -6.384 1.00 79.88 94 PHE A CA 1
ATOM 782 C C . PHE A 1 94 ? 7.094 8.337 -5.464 1.00 79.88 94 PHE A C 1
ATOM 784 O O . PHE A 1 94 ? 6.949 8.294 -4.243 1.00 79.88 94 PHE A O 1
ATOM 791 N N . MET A 1 95 ? 8.303 8.360 -6.030 1.00 82.06 95 MET A N 1
ATOM 792 C CA . MET A 1 95 ? 9.540 8.345 -5.244 1.00 82.06 95 MET A CA 1
ATOM 793 C C . MET A 1 95 ? 9.700 9.608 -4.392 1.00 82.06 95 MET A C 1
ATOM 795 O O . MET A 1 95 ? 10.179 9.513 -3.263 1.00 82.06 95 MET A O 1
ATOM 799 N N . ASP A 1 96 ? 9.282 10.766 -4.899 1.00 84.94 96 ASP A N 1
ATOM 800 C CA . ASP A 1 96 ? 9.310 12.027 -4.162 1.00 84.94 96 ASP A CA 1
ATOM 801 C C . ASP A 1 96 ? 8.247 12.048 -3.057 1.00 84.94 96 ASP A C 1
ATOM 803 O O . ASP A 1 96 ? 8.568 12.395 -1.924 1.00 84.94 96 ASP A O 1
ATOM 807 N N . MET A 1 97 ? 7.028 11.568 -3.326 1.00 81.69 97 MET A N 1
ATOM 808 C CA . MET A 1 97 ? 5.985 11.379 -2.308 1.00 81.69 97 MET A CA 1
ATOM 809 C C . MET A 1 97 ? 6.484 10.472 -1.180 1.00 81.69 97 MET A C 1
ATOM 811 O O . MET A 1 97 ? 6.422 10.840 -0.007 1.00 81.69 97 MET A O 1
ATOM 815 N N . ILE A 1 98 ? 7.069 9.323 -1.529 1.00 80.44 98 ILE A N 1
ATOM 816 C CA . ILE A 1 98 ? 7.655 8.417 -0.545 1.00 80.44 98 ILE A CA 1
ATOM 817 C C . ILE A 1 98 ? 8.769 9.097 0.232 1.00 80.44 98 ILE A C 1
ATOM 819 O O . ILE A 1 98 ? 8.825 8.929 1.443 1.00 80.44 98 ILE A O 1
ATOM 823 N N . ARG A 1 99 ? 9.661 9.845 -0.424 1.00 85.31 99 ARG A N 1
ATOM 824 C CA . ARG A 1 99 ? 10.759 10.539 0.256 1.00 85.31 99 ARG A CA 1
ATOM 825 C C . ARG A 1 99 ? 10.222 11.544 1.275 1.00 85.31 99 ARG A C 1
ATOM 827 O O . ARG A 1 99 ? 10.704 11.553 2.403 1.00 85.31 99 ARG A O 1
ATOM 834 N N . THR A 1 100 ? 9.216 12.325 0.893 1.00 87.31 100 THR A N 1
ATOM 835 C CA . THR A 1 100 ? 8.599 13.361 1.731 1.00 87.31 100 THR A CA 1
ATOM 836 C C . THR A 1 100 ? 7.851 12.769 2.920 1.00 87.31 100 THR A C 1
ATOM 838 O O . THR A 1 100 ? 8.005 13.234 4.045 1.00 87.31 100 THR A O 1
ATOM 841 N N . TYR A 1 101 ? 7.069 11.711 2.701 1.00 85.00 101 TYR A N 1
ATOM 842 C CA . TYR A 1 101 ? 6.177 11.160 3.725 1.00 85.00 101 TYR A CA 1
ATOM 843 C C . TYR A 1 101 ? 6.697 9.878 4.382 1.00 85.00 101 TYR A C 1
ATOM 845 O O . TYR A 1 101 ? 5.980 9.275 5.180 1.00 85.00 101 TYR A O 1
ATOM 853 N N . LYS A 1 102 ? 7.942 9.466 4.100 1.00 85.75 102 LYS A N 1
ATOM 854 C CA . LYS A 1 102 ? 8.519 8.181 4.535 1.00 85.75 102 LYS A CA 1
ATOM 855 C C . LYS A 1 102 ? 8.305 7.903 6.019 1.00 85.75 102 LYS A C 1
ATOM 857 O O . LYS A 1 102 ? 7.857 6.816 6.370 1.00 85.75 102 LYS A O 1
ATOM 862 N N . SER A 1 103 ? 8.653 8.865 6.874 1.00 88.12 103 SER A N 1
ATOM 863 C CA . SER A 1 103 ? 8.604 8.701 8.330 1.00 88.12 103 SER A CA 1
ATOM 864 C C . SER A 1 103 ? 7.169 8.558 8.826 1.00 88.12 103 SER A C 1
ATOM 866 O O . SER A 1 103 ? 6.874 7.612 9.549 1.00 88.12 103 SER A O 1
ATOM 868 N N . LYS A 1 104 ? 6.263 9.422 8.348 1.00 89.38 104 LYS A N 1
ATOM 869 C CA . LYS A 1 104 ? 4.837 9.375 8.697 1.00 89.38 104 LYS A CA 1
ATOM 870 C C . LYS A 1 104 ? 4.188 8.070 8.231 1.00 89.38 104 LYS A C 1
ATOM 872 O O . LYS A 1 104 ? 3.498 7.413 9.000 1.00 89.38 104 LYS A O 1
ATOM 877 N N . ILE A 1 105 ? 4.434 7.668 6.983 1.00 88.88 105 ILE A N 1
ATOM 878 C CA . ILE A 1 105 ? 3.915 6.413 6.423 1.00 88.88 105 ILE A CA 1
ATOM 879 C C . ILE A 1 105 ? 4.403 5.223 7.253 1.00 88.88 105 ILE A C 1
ATOM 881 O O . ILE A 1 105 ? 3.605 4.355 7.598 1.00 88.88 105 ILE A O 1
ATOM 885 N N . LYS A 1 106 ? 5.695 5.195 7.602 1.00 88.50 106 LYS A N 1
ATOM 886 C CA . LYS A 1 106 ? 6.277 4.130 8.421 1.00 88.50 106 LYS A CA 1
ATOM 887 C C . LYS A 1 106 ? 5.592 4.037 9.787 1.00 88.50 106 LYS A C 1
ATOM 889 O O . LYS A 1 106 ? 5.116 2.962 10.130 1.00 88.50 106 LYS A O 1
ATOM 894 N N . GLU A 1 107 ? 5.492 5.150 10.511 1.00 90.38 107 GLU A N 1
ATOM 895 C CA . GLU A 1 107 ? 4.863 5.209 11.837 1.00 90.38 107 GLU A CA 1
ATOM 896 C C . GLU A 1 107 ? 3.410 4.713 11.800 1.00 90.38 107 GLU A C 1
ATOM 898 O O . GLU A 1 107 ? 3.017 3.842 12.574 1.00 90.38 107 GLU A O 1
ATOM 903 N N . MET A 1 108 ? 2.617 5.195 10.837 1.00 92.44 108 MET A N 1
ATOM 904 C CA . MET A 1 108 ? 1.216 4.790 10.714 1.00 92.44 108 MET A CA 1
ATOM 905 C C . MET A 1 108 ? 1.078 3.293 10.410 1.00 92.44 108 MET A C 1
ATOM 907 O O . MET A 1 108 ? 0.281 2.601 11.043 1.00 92.44 108 MET A O 1
ATOM 911 N N . ILE A 1 109 ? 1.869 2.774 9.468 1.00 91.50 109 ILE A N 1
ATOM 912 C CA . ILE A 1 109 ? 1.822 1.364 9.061 1.00 91.50 109 ILE A CA 1
ATOM 913 C C . ILE A 1 109 ? 2.326 0.433 10.181 1.00 91.50 109 ILE A C 1
ATOM 915 O O . ILE A 1 109 ? 1.832 -0.690 10.301 1.00 91.50 109 ILE A O 1
ATOM 919 N N . GLU A 1 110 ? 3.271 0.866 11.019 1.00 91.06 110 GLU A N 1
ATOM 920 C CA . GLU A 1 110 ? 3.736 0.096 12.185 1.00 91.06 110 GLU A CA 1
ATOM 921 C C . GLU A 1 110 ? 2.622 -0.133 13.215 1.00 91.06 110 GLU A C 1
ATOM 923 O O . GLU A 1 110 ? 2.545 -1.209 13.810 1.00 91.06 110 GLU A O 1
ATOM 928 N N . CYS A 1 111 ? 1.701 0.823 13.359 1.00 89.19 111 CYS A N 1
ATOM 929 C CA . CYS A 1 111 ? 0.526 0.716 14.227 1.00 89.19 111 CYS A CA 1
ATOM 930 C C . CYS A 1 111 ? -0.660 -0.038 13.594 1.00 89.19 111 CYS A C 1
ATOM 932 O O . CYS A 1 111 ? -1.772 -0.013 14.143 1.00 89.19 111 CYS A O 1
ATOM 934 N N . ALA A 1 112 ? -0.460 -0.680 12.438 1.00 92.31 112 ALA A N 1
ATOM 935 C CA . ALA A 1 112 ? -1.516 -1.335 11.683 1.00 92.31 112 ALA A CA 1
ATOM 936 C C . ALA A 1 112 ? -1.277 -2.836 11.464 1.00 92.31 112 ALA A C 1
ATOM 938 O O . ALA A 1 112 ? -0.170 -3.310 11.202 1.00 92.31 112 ALA A O 1
ATOM 939 N N . VAL A 1 113 ? -2.369 -3.595 11.530 1.00 92.06 113 VAL A N 1
ATOM 940 C CA . VAL A 1 113 ? -2.421 -5.015 11.180 1.00 92.06 113 VAL A CA 1
ATOM 941 C C . VAL A 1 113 ? -3.111 -5.146 9.831 1.00 92.06 113 VAL A C 1
ATOM 943 O O . VAL A 1 113 ? -4.287 -4.811 9.703 1.00 92.06 113 VAL A O 1
ATOM 946 N N . PHE A 1 114 ? -2.382 -5.667 8.847 1.00 93.62 114 PHE A N 1
ATOM 947 C CA . PHE A 1 114 ? -2.886 -5.909 7.499 1.00 93.62 114 PHE A CA 1
ATOM 948 C C . PHE A 1 114 ? -3.310 -7.362 7.333 1.00 93.62 114 PHE A C 1
ATOM 950 O O . PHE A 1 114 ? -2.605 -8.283 7.750 1.00 93.62 114 PHE A O 1
ATOM 957 N N . THR A 1 115 ? -4.441 -7.569 6.673 1.00 94.62 115 THR A N 1
ATOM 958 C CA . THR A 1 115 ? -4.944 -8.890 6.302 1.00 94.62 115 THR A CA 1
ATOM 959 C C . THR A 1 115 ? -5.406 -8.894 4.851 1.00 94.62 115 THR A C 1
ATOM 961 O O . THR A 1 115 ? -5.725 -7.847 4.293 1.00 94.62 115 THR A O 1
ATOM 964 N N . SER A 1 116 ? -5.407 -10.077 4.235 1.00 95.81 116 SER A N 1
ATOM 965 C CA . SER A 1 116 ? -6.042 -10.292 2.939 1.00 95.81 116 SER A CA 1
ATOM 966 C C . SER A 1 116 ? -7.057 -11.407 3.070 1.00 95.81 116 SER A C 1
ATOM 968 O O . SER A 1 116 ? -6.700 -12.587 3.129 1.00 95.81 116 SER A O 1
ATOM 970 N N . ARG A 1 117 ? -8.314 -11.017 3.260 1.00 94.56 117 ARG A N 1
ATOM 971 C CA . ARG A 1 117 ? -9.439 -11.919 3.481 1.00 94.56 117 ARG A CA 1
ATOM 972 C C . ARG A 1 117 ? -10.654 -11.402 2.732 1.00 94.56 117 ARG A C 1
ATOM 974 O O . ARG A 1 117 ? -10.831 -10.196 2.564 1.00 94.56 117 ARG A O 1
ATOM 981 N N . ASP A 1 118 ? -11.518 -12.343 2.375 1.00 94.31 118 ASP A N 1
ATOM 982 C CA . ASP A 1 118 ? -12.903 -12.036 2.049 1.00 94.31 118 ASP A CA 1
ATOM 983 C C . ASP A 1 118 ? -13.547 -11.201 3.173 1.00 94.31 118 ASP A C 1
ATOM 985 O O . ASP A 1 118 ? -13.276 -11.422 4.362 1.00 94.31 118 ASP A O 1
ATOM 989 N N . ILE A 1 119 ? -14.397 -10.246 2.792 1.00 93.94 119 ILE A N 1
ATOM 990 C CA . ILE A 1 119 ? -14.957 -9.259 3.715 1.00 93.94 119 ILE A CA 1
ATOM 991 C C . ILE A 1 119 ? -15.821 -9.909 4.800 1.00 93.94 119 ILE A C 1
ATOM 993 O O . ILE A 1 119 ? -15.733 -9.523 5.966 1.00 93.94 119 ILE A O 1
ATOM 997 N N . PHE A 1 120 ? -16.592 -10.947 4.475 1.00 92.50 120 PHE A N 1
ATOM 998 C CA . PHE A 1 120 ? -17.431 -11.625 5.461 1.00 92.50 120 PHE A CA 1
ATOM 999 C C . PHE A 1 120 ? -16.571 -12.382 6.474 1.00 92.50 120 PHE A C 1
ATOM 1001 O O . PHE A 1 120 ? -16.822 -12.337 7.681 1.00 92.50 120 PHE A O 1
ATOM 1008 N N . ASN A 1 121 ? -15.491 -13.014 6.013 1.00 92.19 121 ASN A N 1
ATOM 1009 C CA . ASN A 1 121 ? -14.516 -13.650 6.898 1.00 92.19 121 ASN A CA 1
ATOM 1010 C C . ASN A 1 121 ? -13.727 -12.647 7.751 1.00 92.19 121 ASN A C 1
ATOM 1012 O O . ASN A 1 121 ? -13.360 -12.962 8.887 1.00 92.19 121 ASN A O 1
ATOM 1016 N N . PHE A 1 122 ? -13.474 -11.446 7.235 1.00 91.50 122 PHE A N 1
ATOM 1017 C CA . PHE A 1 122 ? -12.866 -10.360 7.995 1.00 91.50 122 PHE A CA 1
ATOM 1018 C C . PHE A 1 122 ? -13.793 -9.864 9.114 1.00 91.50 122 PHE A C 1
ATOM 1020 O O . PHE A 1 122 ? -13.392 -9.826 10.279 1.00 91.50 122 PHE A O 1
ATOM 1027 N N . LEU A 1 123 ? -15.052 -9.563 8.788 1.00 89.50 123 LEU A N 1
ATOM 1028 C CA . LEU A 1 123 ? -16.031 -9.042 9.745 1.00 89.50 123 LEU A CA 1
ATOM 1029 C C . LEU A 1 123 ? -16.420 -10.068 10.819 1.00 89.50 123 LEU A C 1
ATOM 1031 O O . LEU A 1 123 ? -16.697 -9.684 11.952 1.00 89.50 123 LEU A O 1
ATOM 1035 N N . ARG A 1 124 ? -16.321 -11.376 10.543 1.00 86.94 124 ARG A N 1
ATOM 1036 C CA . ARG A 1 124 ? -16.462 -12.441 11.561 1.00 86.94 124 ARG A CA 1
ATOM 1037 C C . ARG A 1 124 ? -15.479 -12.325 12.735 1.00 86.94 124 ARG A C 1
ATOM 1039 O O . ARG A 1 124 ? -15.685 -12.952 13.770 1.00 86.94 124 ARG A O 1
ATOM 1046 N N . VAL A 1 125 ? -14.399 -11.549 12.616 1.00 78.25 125 VAL A N 1
ATOM 1047 C CA . VAL A 1 125 ? -13.499 -11.271 13.749 1.00 78.25 125 VAL A CA 1
ATOM 1048 C C . VAL A 1 125 ? -14.172 -10.361 14.787 1.00 78.25 125 VAL A C 1
ATOM 1050 O O . VAL A 1 125 ? -13.872 -10.476 15.975 1.00 78.25 125 VAL A O 1
ATOM 1053 N N . LEU A 1 126 ? -15.093 -9.490 14.361 1.00 73.06 126 LEU A N 1
ATOM 1054 C CA . LEU A 1 126 ? -15.846 -8.590 15.240 1.00 73.06 126 LEU A CA 1
ATOM 1055 C C . LEU A 1 126 ? -16.877 -9.341 16.074 1.00 73.06 126 LEU A C 1
ATOM 1057 O O . LEU A 1 126 ? -16.985 -9.089 17.269 1.00 73.06 126 LEU A O 1
ATOM 1061 N N . SER A 1 127 ? -17.574 -10.310 15.473 1.00 66.44 127 SER A N 1
ATOM 1062 C CA . SER A 1 127 ? -18.615 -11.087 16.157 1.00 66.44 127 SER A CA 1
ATOM 1063 C C . SER A 1 127 ? -18.079 -11.952 17.302 1.00 66.44 127 SER A C 1
ATOM 1065 O O . SER A 1 127 ? -18.858 -12.485 18.081 1.00 66.44 127 SER A O 1
ATOM 1067 N N . LYS A 1 128 ? -16.753 -12.116 17.402 1.00 65.75 128 LYS A N 1
ATOM 1068 C CA . LYS A 1 128 ? -16.077 -12.898 18.446 1.00 65.75 128 LYS A CA 1
ATOM 1069 C C . LYS A 1 128 ? -15.503 -12.047 19.587 1.00 65.75 128 LYS A C 1
ATOM 1071 O O . LYS A 1 128 ? -14.787 -12.592 20.420 1.00 65.75 128 LYS A O 1
ATOM 1076 N N . ARG A 1 129 ? -15.704 -10.722 19.600 1.00 63.72 129 ARG A N 1
ATOM 1077 C CA . ARG A 1 129 ? -15.066 -9.818 20.576 1.00 63.72 129 ARG A CA 1
ATOM 1078 C C . ARG A 1 129 ? -16.083 -8.890 21.241 1.00 63.72 129 ARG A C 1
ATOM 1080 O O . ARG A 1 129 ? -16.770 -8.150 20.549 1.00 63.72 129 ARG A O 1
ATOM 1087 N N . ASP A 1 130 ? -16.029 -8.789 22.569 1.00 59.28 130 ASP A N 1
ATOM 1088 C CA . ASP A 1 130 ? -16.866 -7.909 23.416 1.00 59.28 130 ASP A CA 1
ATOM 1089 C C . ASP A 1 130 ? -16.625 -6.391 23.233 1.00 59.28 130 ASP A C 1
ATOM 1091 O O . ASP A 1 130 ? -17.034 -5.575 24.052 1.00 59.28 130 ASP A O 1
ATOM 1095 N N . LYS A 1 131 ? -15.927 -5.969 22.170 1.00 66.31 131 LYS A N 1
ATOM 1096 C CA . LYS A 1 131 ? -15.501 -4.573 21.948 1.00 66.31 131 LYS A CA 1
ATOM 1097 C C . LYS A 1 131 ? -16.219 -3.876 20.791 1.00 66.31 131 LYS A C 1
ATOM 1099 O O . LYS A 1 131 ? -15.724 -2.861 20.298 1.00 66.31 131 LYS A O 1
ATOM 1104 N N . VAL A 1 132 ? -17.375 -4.385 20.363 1.00 70.19 132 VAL A N 1
ATOM 1105 C CA . VAL A 1 132 ? -18.161 -3.805 19.255 1.00 70.19 132 VAL A CA 1
ATOM 1106 C 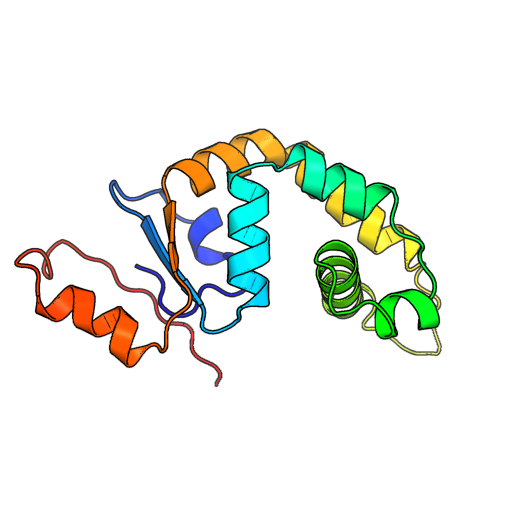C . VAL A 1 132 ? -18.444 -2.316 19.490 1.00 70.19 132 VAL A C 1
ATOM 1108 O O . VAL A 1 132 ? -18.200 -1.508 18.602 1.00 70.19 132 VAL A O 1
ATOM 1111 N N . SER A 1 133 ? -18.822 -1.931 20.713 1.00 77.62 133 SER A N 1
ATOM 1112 C CA . SER A 1 133 ? -19.148 -0.543 21.087 1.00 77.62 133 SER A CA 1
ATOM 1113 C C . SER A 1 133 ? -17.987 0.454 20.979 1.00 77.62 133 SER A C 1
ATOM 1115 O O . SER A 1 133 ? -18.220 1.650 20.858 1.00 77.62 133 SER A O 1
ATOM 1117 N N . SER A 1 134 ? -16.736 -0.016 20.999 1.00 84.12 134 SER A N 1
ATOM 1118 C CA . SER A 1 134 ? -15.533 0.828 20.875 1.00 84.12 134 SER A CA 1
ATOM 1119 C C . SER A 1 134 ? -14.854 0.693 19.510 1.00 84.12 134 SER A C 1
ATOM 1121 O O . SER A 1 134 ? -13.727 1.154 19.320 1.00 84.12 134 SER A O 1
ATOM 1123 N N . THR A 1 135 ? -15.520 0.042 18.551 1.00 87.56 135 THR A N 1
ATOM 1124 C CA . THR A 1 135 ? -14.957 -0.239 17.233 1.00 87.56 135 THR A CA 1
ATOM 1125 C C . THR A 1 135 ? -15.656 0.569 16.151 1.00 87.56 135 THR A C 1
ATOM 1127 O O . THR A 1 135 ? -16.801 0.312 15.803 1.00 87.56 135 THR A O 1
ATOM 1130 N N . PHE A 1 136 ? -14.923 1.498 15.543 1.00 90.38 136 PHE A N 1
ATOM 1131 C CA . PHE A 1 136 ? -15.344 2.141 14.302 1.00 90.38 136 PHE A CA 1
ATOM 1132 C C . PHE A 1 136 ? -15.007 1.247 13.103 1.00 90.38 136 PHE A C 1
ATOM 1134 O O . PHE A 1 136 ? -13.871 0.767 12.996 1.00 90.38 136 PHE A O 1
ATOM 1141 N N . VAL A 1 137 ? -15.963 1.025 12.198 1.00 91.88 137 VAL A N 1
ATOM 1142 C CA . VAL A 1 137 ? -15.786 0.228 10.973 1.00 91.88 137 VAL A CA 1
ATOM 1143 C C . VAL A 1 137 ? -16.098 1.101 9.761 1.00 91.88 137 VAL A C 1
ATOM 1145 O O . VAL A 1 137 ? -17.192 1.641 9.661 1.00 91.88 137 VAL A O 1
ATOM 1148 N N . TYR A 1 138 ? -15.137 1.214 8.847 1.00 93.62 138 TYR A N 1
ATOM 1149 C CA . TYR A 1 138 ? -15.290 1.896 7.566 1.00 93.62 138 TYR A CA 1
ATOM 1150 C C . TYR A 1 138 ? -15.251 0.871 6.428 1.00 93.62 138 TYR A C 1
ATOM 1152 O O . TYR A 1 138 ? -14.354 0.019 6.381 1.00 93.62 138 TYR A O 1
ATOM 1160 N N . LEU A 1 139 ? -16.248 0.932 5.544 1.00 94.50 139 LEU A N 1
ATOM 1161 C CA . LEU A 1 139 ? -16.416 0.039 4.401 1.00 94.50 139 LEU A CA 1
ATOM 1162 C C . LEU A 1 139 ? -16.665 0.884 3.151 1.00 94.50 139 LEU A C 1
ATOM 1164 O O . LEU A 1 139 ? -17.670 1.584 3.088 1.00 94.50 139 LEU A O 1
ATOM 1168 N N . ASP A 1 140 ? -15.764 0.780 2.179 1.00 92.62 140 ASP A N 1
ATOM 1169 C CA . ASP A 1 140 ? -15.874 1.397 0.852 1.00 92.62 140 ASP A CA 1
ATOM 1170 C C . ASP A 1 140 ? -15.789 0.284 -0.208 1.00 92.62 140 ASP A C 1
ATOM 1172 O O . ASP A 1 140 ? -14.716 0.019 -0.756 1.00 92.62 140 ASP A O 1
ATOM 1176 N N . PRO A 1 141 ? -16.865 -0.510 -0.375 1.00 93.06 141 PRO A N 1
ATOM 1177 C CA . PRO A 1 141 ? -16.886 -1.590 -1.350 1.00 93.06 141 PRO A CA 1
ATOM 1178 C C . PRO A 1 141 ? -16.918 -1.034 -2.784 1.00 93.06 141 PRO A C 1
ATOM 1180 O O . PRO A 1 141 ? -17.267 0.125 -2.994 1.00 93.06 141 PRO A O 1
ATOM 1183 N N . PRO A 1 142 ? -16.622 -1.868 -3.795 1.00 89.00 142 PRO A N 1
ATOM 1184 C CA . PRO A 1 142 ? -16.958 -1.542 -5.178 1.00 89.00 142 PRO A CA 1
ATOM 1185 C C . PRO A 1 142 ? -18.452 -1.190 -5.315 1.00 89.00 142 PRO A C 1
ATOM 1187 O O . PRO A 1 142 ? -19.287 -1.911 -4.761 1.00 89.00 142 PRO A O 1
ATOM 1190 N N . TYR A 1 143 ? -18.749 -0.098 -6.030 1.00 86.50 143 TYR A N 1
ATOM 1191 C CA . TYR A 1 143 ? -20.109 0.387 -6.312 1.00 86.50 143 TYR A CA 1
ATOM 1192 C C . TYR A 1 143 ? -20.824 -0.442 -7.381 1.00 86.50 143 TYR A C 1
ATOM 1194 O O . TYR A 1 143 ? -20.141 -0.898 -8.329 1.00 86.50 143 TYR A O 1
#

Solvent-accessible surface area (backbone atoms only — not comparable to full-atom values): 8464 Å² total; per-residue (Å²): 62,31,51,46,36,80,90,36,67,63,68,77,72,46,85,83,56,98,70,35,43,38,22,21,70,47,65,62,56,39,52,49,55,51,40,51,63,75,43,43,67,60,53,53,49,47,45,70,71,54,73,92,43,71,69,57,33,68,75,37,59,89,40,68,45,31,44,50,51,53,52,41,40,65,72,65,53,79,60,62,102,83,45,90,68,56,72,70,50,44,59,47,52,52,52,50,49,45,67,76,42,43,67,62,54,48,56,56,47,69,52,42,48,80,41,68,40,58,58,69,70,53,53,54,60,52,83,75,43,100,51,60,94,81,54,64,77,49,76,63,71,90,129

InterPro domains:
  IPR002052 DNA methylase, N-6 adenine-specific, conserved site [PS00092] (137-143)
  IPR012327 D12 class N6 adenine-specific DNA methyltransferase [PF02086] (2-143)
  IPR029063 S-adenosyl-L-methionine-dependent methyltransferase superfamily [SSF53335] (2-143)

Foldseek 3Di:
DELDCVPVPVLLVDDDDLEAEYEHLDPLVLVVLVCCQVPVPVLLVCLVPDDDDPVSLVVPCVDNSSVVLVVLCVVPVPDDPVDPPDSVVSSVVVSVVCVVCVVVSNVSSNRYDYDNDDSVVVCVVVVPDPCVVVDDYDYDDDD

Sequence (143 aa):
MEGFFGTGSIFFAKPLARYNILNDNSKFIYKFFYILRRDPALLYKRIREAIIYDRIINENQDKIEYMVLRSLYSIYATCSSTIGFNRSNAKRAFMDMIRTYKSKIKEMIECAVFTSRDIFNFLRVLSKRDKVSSTFVYLDPPY

pLDDT: mean 83.95, std 14.01, range [36.88, 96.0]

Radius of gyration: 16.97 Å; Cα contacts (8 Å, |Δi|>4): 142; chains: 1; bounding box: 36×27×52 Å

Nearest PDB structures (foldseek):
  2g1p-assembly1_A  TM=5.588E-01  e=2.002E-03  Escherichia coli
  2g1p-assembly1_B  TM=5.590E-01  e=2.120E-03  Escherichia coli
  6rin-assembly1_F  TM=2.911E-01  e=4.022E+00  Escherichia coli K-12

Secondary structure (DSSP, 8-state):
-BSS-TT-HHHHHSPPPSSEEEE-S-HHHHHHHHHHHH-HHHHHHHHHH----HHHHHHTTTSHHHHHHHHHHHHH--S-TTS---HHHHHHHHHHHHHHHHHHHHHHHHTEEEE---HHHHHTTTTT-TTGGG---B-----

Organism: NCBI:txid47466

Mean predicted aligned error: 6.66 Å